Protein AF-A0A0H3GVF8-F1 (afdb_monomer)

Nearest PDB structures (foldseek):
  3lfp-assembly1_A  TM=6.579E-01  e=7.715E-03  Citrobacter sp. RFL231
  4jqd-assembly1_A  TM=6.618E-01  e=8.884E-03  Citrobacter sp. RFL231
  4o8b-assembly1_A-2  TM=6.084E-01  e=3.391E-02  Pseudomonas aeruginosa PAO1

Solvent-accessible surface area (backbone atoms only — not comparable to full-atom values): 3971 Å² total; per-residue (Å²): 138,91,72,67,63,59,61,56,54,49,57,62,51,57,69,67,66,58,90,74,72,71,75,51,70,69,55,45,44,52,48,16,65,75,71,73,46,57,54,63,46,83,74,45,84,50,67,71,58,27,51,53,51,43,53,51,49,53,54,57,57,75,78,110

InterPro domains:
  IPR001387 Cro/C1-type, helix-turn-helix domain [PF01381] (11-42)
  IPR001387 Cro/C1-type, helix-turn-helix domain [PS50943] (11-42)
  IPR001387 Cro/C1-type, helix-turn-helix domain [cd00093] (11-42)
  IPR010982 Lambda repressor-like, DNA-binding domain superfamily [G3DSA:1.10.260.40] (1-64)
  IPR010982 Lambda repressor-like, DNA-binding domain superfamily [SSF47413] (10-48)

Organism: Klebsiella pneumoniae subsp. pneumoniae (strain HS11286) (NCBI:txid1125630)

Structure (mmCIF, N/CA/C/O backbone):
data_AF-A0A0H3GVF8-F1
#
_entry.id   AF-A0A0H3GVF8-F1
#
loop_
_atom_site.group_PDB
_atom_site.id
_atom_site.type_symbol
_atom_site.label_atom_id
_atom_site.label_alt_id
_atom_site.label_comp_id
_atom_site.label_asym_id
_atom_site.label_entity_id
_atom_site.label_seq_id
_atom_site.pdbx_PDB_ins_code
_atom_site.Cartn_x
_atom_site.Cartn_y
_atom_site.Cartn_z
_atom_site.occupancy
_atom_site.B_iso_or_equiv
_atom_site.auth_seq_id
_atom_site.auth_comp_id
_atom_site.auth_asym_id
_atom_site.auth_atom_id
_atom_site.pdbx_PDB_model_num
ATOM 1 N N . MET A 1 1 ? 5.215 48.996 -1.178 1.00 48.53 1 MET A N 1
ATOM 2 C CA . MET A 1 1 ? 5.554 47.811 -0.356 1.00 48.53 1 MET A CA 1
ATOM 3 C C . MET A 1 1 ? 4.832 46.531 -0.818 1.00 48.53 1 MET A C 1
ATOM 5 O O . MET A 1 1 ? 4.774 45.588 -0.054 1.00 48.53 1 MET A O 1
ATOM 9 N N . ALA A 1 2 ? 4.357 46.435 -2.069 1.00 61.09 2 ALA A N 1
ATOM 10 C CA . ALA A 1 2 ? 3.559 45.299 -2.557 1.00 61.09 2 ALA A CA 1
ATOM 11 C C . ALA A 1 2 ? 4.314 44.437 -3.593 1.00 61.09 2 ALA A C 1
ATOM 13 O O . ALA A 1 2 ? 3.788 44.165 -4.658 1.00 61.09 2 ALA A O 1
ATOM 14 N N . GLY A 1 3 ? 5.583 44.096 -3.332 1.00 55.84 3 GLY A N 1
ATOM 15 C CA . GLY A 1 3 ? 6.399 43.302 -4.273 1.00 55.84 3 GLY A CA 1
ATOM 16 C C . GLY A 1 3 ? 7.335 42.280 -3.623 1.00 55.84 3 GLY A C 1
ATOM 17 O O . GLY A 1 3 ? 8.097 41.623 -4.318 1.00 55.84 3 GLY A O 1
ATOM 18 N N . ILE A 1 4 ? 7.312 42.154 -2.291 1.00 60.38 4 ILE A N 1
ATOM 19 C CA . ILE A 1 4 ? 8.187 41.227 -1.545 1.00 60.38 4 ILE A CA 1
ATOM 20 C C . ILE A 1 4 ? 7.416 39.954 -1.140 1.00 60.38 4 ILE A C 1
ATOM 22 O O . ILE A 1 4 ? 8.006 38.887 -0.980 1.00 60.38 4 ILE A O 1
ATOM 26 N N . GLU A 1 5 ? 6.086 40.026 -1.037 1.00 59.84 5 GLU A N 1
ATOM 27 C CA . GLU A 1 5 ? 5.260 38.864 -0.683 1.00 59.84 5 GLU A CA 1
ATOM 28 C C . GLU A 1 5 ? 5.129 37.854 -1.834 1.00 59.84 5 GLU A C 1
ATOM 30 O O . GLU A 1 5 ? 5.152 36.648 -1.588 1.00 59.84 5 GLU A O 1
ATOM 35 N N . GLU A 1 6 ? 5.086 38.308 -3.091 1.00 58.66 6 GLU A N 1
ATOM 36 C CA . GLU A 1 6 ? 4.931 37.412 -4.248 1.00 58.66 6 GLU A CA 1
ATOM 37 C C . GLU A 1 6 ? 6.121 36.459 -4.422 1.00 58.66 6 GLU A C 1
ATOM 39 O O . GLU A 1 6 ? 5.922 35.272 -4.676 1.00 58.66 6 GLU A O 1
ATOM 44 N N . ALA A 1 7 ? 7.356 36.923 -4.191 1.00 60.97 7 ALA A N 1
ATOM 45 C CA . ALA A 1 7 ? 8.549 36.074 -4.280 1.00 60.97 7 ALA A CA 1
ATOM 46 C C . ALA A 1 7 ? 8.533 34.933 -3.243 1.00 60.97 7 ALA A C 1
ATOM 48 O O . ALA A 1 7 ? 8.971 33.812 -3.521 1.00 60.97 7 ALA A O 1
ATOM 49 N N . THR A 1 8 ? 7.981 35.198 -2.055 1.00 60.16 8 THR A N 1
ATOM 50 C CA . THR A 1 8 ? 7.844 34.188 -0.996 1.00 60.16 8 THR A CA 1
ATOM 51 C C . THR A 1 8 ? 6.705 33.213 -1.305 1.00 60.16 8 THR A C 1
ATOM 53 O O . THR A 1 8 ? 6.852 32.011 -1.080 1.00 60.16 8 THR A O 1
ATOM 56 N N . ALA A 1 9 ? 5.592 33.691 -1.871 1.00 59.84 9 ALA A N 1
ATOM 57 C CA . ALA A 1 9 ? 4.496 32.827 -2.311 1.00 59.84 9 ALA A CA 1
ATOM 58 C C . ALA A 1 9 ? 4.935 31.882 -3.443 1.00 59.84 9 ALA A C 1
ATOM 60 O O . ALA A 1 9 ? 4.674 30.679 -3.370 1.00 59.84 9 ALA A O 1
ATOM 61 N N . TYR A 1 10 ? 5.673 32.399 -4.430 1.00 58.34 10 TYR A N 1
ATOM 62 C CA . TYR A 1 10 ? 6.185 31.599 -5.544 1.00 58.34 10 TYR A CA 1
ATOM 63 C C . TYR A 1 10 ? 7.190 30.544 -5.075 1.00 58.34 10 TYR A C 1
ATOM 65 O O . TYR A 1 10 ? 7.138 29.404 -5.524 1.00 58.34 10 TYR A O 1
ATOM 73 N N . SER A 1 11 ? 8.050 30.888 -4.108 1.00 58.62 11 SER A N 1
ATOM 74 C CA . SER A 1 11 ? 9.015 29.937 -3.537 1.00 58.62 11 SER A CA 1
ATOM 75 C C . SER A 1 11 ? 8.334 28.781 -2.799 1.00 58.62 11 SER A C 1
ATOM 77 O O . SER A 1 11 ? 8.827 27.661 -2.815 1.00 58.62 11 SER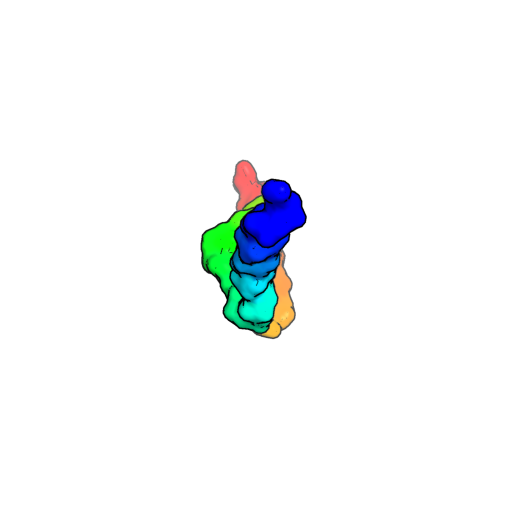 A O 1
ATOM 79 N N . ARG A 1 12 ? 7.177 29.012 -2.163 1.00 60.34 12 ARG A N 1
ATOM 80 C CA . ARG A 1 12 ? 6.405 27.926 -1.531 1.00 60.34 12 ARG A CA 1
ATOM 81 C C . ARG A 1 12 ? 5.709 27.040 -2.560 1.00 60.34 12 ARG A C 1
ATOM 83 O O . ARG A 1 12 ? 5.564 25.847 -2.311 1.00 60.34 12 ARG A O 1
ATOM 90 N N . LEU A 1 13 ? 5.286 27.610 -3.690 1.00 61.59 13 LEU A N 1
ATOM 91 C CA . LEU A 1 13 ? 4.638 26.860 -4.764 1.00 61.59 13 LEU A CA 1
ATOM 92 C C . LEU A 1 13 ? 5.643 26.025 -5.569 1.00 61.59 13 LEU A C 1
ATOM 94 O O . LEU A 1 13 ? 5.349 24.876 -5.882 1.00 61.59 13 LEU A O 1
ATOM 98 N N . SER A 1 14 ? 6.850 26.542 -5.819 1.00 55.88 14 SER A N 1
ATOM 99 C CA . SER A 1 14 ? 7.888 25.837 -6.587 1.00 55.88 14 SER A CA 1
ATOM 100 C C . SER A 1 14 ? 8.372 24.544 -5.918 1.00 55.88 14 SER A C 1
ATOM 102 O O . SER A 1 14 ? 8.820 23.625 -6.602 1.00 55.88 14 SER A O 1
ATOM 104 N N . HIS A 1 15 ? 8.209 24.408 -4.598 1.00 59.09 15 HIS A N 1
ATOM 105 C CA . HIS A 1 15 ? 8.457 23.142 -3.903 1.00 59.09 15 HIS A CA 1
ATOM 106 C C . HIS A 1 15 ? 7.425 22.046 -4.224 1.00 59.09 15 HIS A C 1
ATOM 108 O O . HIS A 1 15 ? 7.748 20.872 -4.067 1.00 59.09 15 HIS A O 1
ATOM 114 N N . TYR A 1 16 ? 6.225 22.385 -4.708 1.00 57.97 16 TYR A N 1
ATOM 115 C CA . TYR A 1 16 ? 5.247 21.390 -5.169 1.00 57.97 16 TYR A CA 1
ATOM 116 C C . TYR A 1 16 ? 5.522 20.900 -6.602 1.00 57.97 16 TYR A C 1
ATOM 118 O O . TYR A 1 16 ? 5.090 19.808 -6.960 1.00 57.97 16 TYR A O 1
ATOM 126 N N . GLU A 1 17 ? 6.252 21.668 -7.421 1.00 57.75 17 GLU A N 1
ATOM 127 C CA . GLU A 1 17 ? 6.458 21.379 -8.853 1.00 57.75 17 GLU A CA 1
ATOM 128 C C . GLU A 1 17 ? 7.582 20.379 -9.160 1.00 57.75 17 GLU A C 1
ATOM 130 O O . GLU A 1 17 ? 7.759 19.982 -10.313 1.00 57.75 17 GLU A O 1
ATOM 135 N N . SER A 1 18 ? 8.332 19.906 -8.162 1.00 57.78 18 SER A N 1
ATOM 136 C CA . SER A 1 18 ? 9.248 18.783 -8.388 1.00 57.78 18 SER A CA 1
ATOM 137 C C . SER A 1 18 ? 8.432 17.494 -8.484 1.00 57.78 18 SER A C 1
ATOM 139 O O . SER A 1 18 ? 8.214 16.810 -7.489 1.00 57.78 18 SER A O 1
ATOM 141 N N . GLY A 1 19 ? 7.945 17.185 -9.690 1.00 57.88 19 GLY A N 1
ATOM 142 C CA . GLY A 1 19 ? 7.044 16.079 -10.056 1.00 57.88 19 GLY A CA 1
ATOM 143 C C . GLY A 1 19 ? 7.562 14.653 -9.808 1.00 57.88 19 GLY A C 1
ATOM 144 O O . GLY A 1 19 ? 7.333 13.750 -10.605 1.00 57.88 19 GLY A O 1
ATOM 145 N N . THR A 1 20 ? 8.284 14.421 -8.714 1.00 59.50 20 THR A N 1
ATOM 146 C CA . THR A 1 20 ? 8.781 13.115 -8.262 1.00 59.50 20 THR A CA 1
ATOM 147 C C . THR A 1 20 ? 8.635 12.962 -6.743 1.00 59.50 20 THR A C 1
ATOM 149 O O . THR A 1 20 ? 9.336 12.175 -6.112 1.00 59.50 20 THR A O 1
ATOM 152 N N . HIS A 1 21 ? 7.710 13.686 -6.112 1.00 69.50 21 HIS A N 1
ATOM 153 C CA . HIS A 1 21 ? 7.351 13.412 -4.724 1.00 69.50 21 HIS A CA 1
ATOM 154 C C . HIS A 1 21 ? 6.448 12.179 -4.671 1.00 69.50 21 HIS A C 1
ATOM 156 O O . HIS A 1 21 ? 5.224 12.286 -4.621 1.00 69.50 21 HIS A O 1
ATOM 162 N N . LYS A 1 22 ? 7.056 10.983 -4.679 1.00 72.94 22 LYS A N 1
ATOM 163 C CA . LYS A 1 22 ? 6.359 9.800 -4.161 1.00 72.94 22 LYS A CA 1
ATOM 164 C C . LYS A 1 22 ? 5.841 10.163 -2.762 1.00 72.94 22 LYS A C 1
ATOM 166 O O . LYS A 1 22 ? 6.616 10.733 -1.986 1.00 72.94 22 LYS A O 1
ATOM 171 N N . PRO A 1 23 ? 4.566 9.883 -2.443 1.00 81.62 23 PRO A N 1
ATOM 172 C CA . PRO A 1 23 ? 4.045 10.155 -1.112 1.00 81.62 23 PRO A CA 1
ATOM 173 C C . PRO A 1 23 ? 4.931 9.455 -0.079 1.00 81.62 23 PRO A C 1
ATOM 175 O O . PRO A 1 23 ? 5.395 8.333 -0.308 1.00 81.62 23 PRO A O 1
ATOM 178 N N . SER A 1 24 ? 5.203 10.126 1.043 1.00 89.06 24 SER A N 1
ATOM 179 C CA . SER A 1 24 ? 5.915 9.479 2.144 1.00 89.06 24 SER A CA 1
ATOM 180 C C . SER A 1 24 ? 5.112 8.272 2.627 1.00 89.06 24 SER A C 1
ATOM 182 O O . SER A 1 24 ? 3.885 8.247 2.518 1.00 89.06 24 SER A O 1
ATOM 184 N N . PHE A 1 25 ? 5.794 7.274 3.189 1.00 90.81 25 PHE A N 1
ATOM 185 C CA . PHE A 1 25 ? 5.116 6.120 3.781 1.00 90.81 25 PHE A CA 1
ATOM 186 C C . PHE A 1 25 ? 4.082 6.553 4.831 1.00 90.81 25 PHE A C 1
ATOM 188 O O . PHE A 1 25 ? 2.966 6.057 4.840 1.00 90.81 25 PHE A O 1
ATOM 195 N N . GLU A 1 26 ? 4.398 7.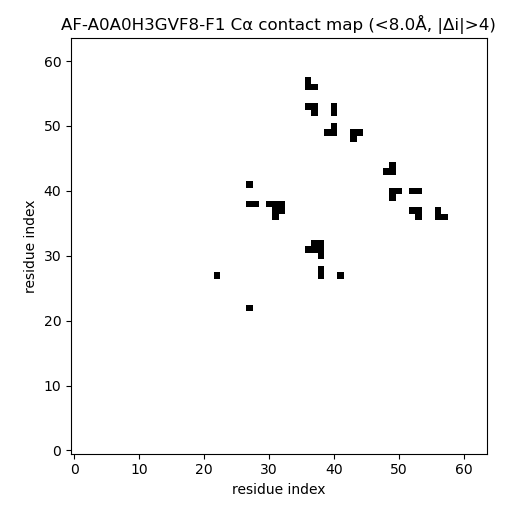567 5.638 1.00 94.06 26 GLU A N 1
ATOM 196 C CA . GLU A 1 26 ? 3.473 8.139 6.626 1.00 94.06 26 GLU A CA 1
ATOM 197 C C . GLU A 1 26 ? 2.201 8.719 5.995 1.00 94.06 26 GLU A C 1
ATOM 199 O O . GLU A 1 26 ? 1.099 8.556 6.528 1.00 94.06 26 GLU A O 1
ATOM 204 N N . LEU A 1 27 ? 2.340 9.384 4.845 1.00 93.00 27 LEU A N 1
ATOM 205 C CA . LEU A 1 27 ? 1.207 9.920 4.103 1.00 93.00 27 LEU A CA 1
ATOM 206 C C . LEU A 1 27 ? 0.356 8.785 3.520 1.00 93.00 27 LEU A C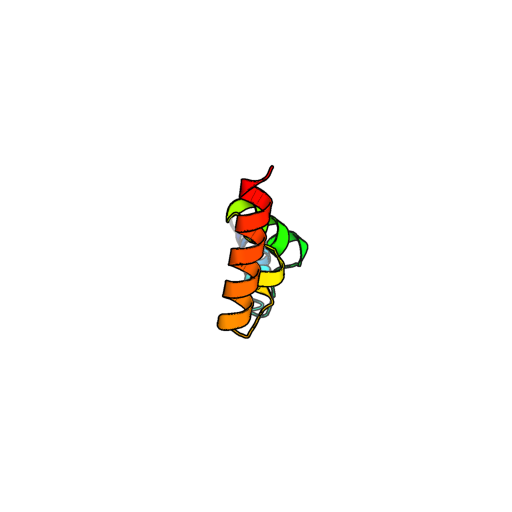 1
ATOM 208 O O . LEU A 1 27 ? -0.868 8.837 3.619 1.00 93.00 27 LEU A O 1
ATOM 212 N N . VAL A 1 28 ? 0.988 7.733 2.991 1.00 95.31 28 VAL A N 1
ATOM 213 C CA . VAL A 1 28 ? 0.285 6.530 2.518 1.00 95.31 28 VAL A CA 1
ATOM 214 C C . VAL A 1 28 ? -0.449 5.834 3.663 1.00 95.31 28 VAL A C 1
ATOM 216 O O . VAL A 1 28 ? -1.627 5.536 3.508 1.00 95.31 28 VAL A O 1
ATOM 219 N N . CYS A 1 29 ? 0.165 5.663 4.835 1.00 95.62 29 CYS A N 1
ATOM 220 C CA . CYS A 1 29 ? -0.509 5.120 6.019 1.00 95.62 29 CYS A CA 1
ATOM 221 C C . CYS A 1 29 ? -1.698 5.986 6.460 1.00 95.62 29 CYS A C 1
ATOM 223 O O . CYS A 1 29 ? -2.733 5.469 6.881 1.00 95.62 29 CYS A O 1
ATOM 225 N N . SER A 1 30 ? -1.572 7.310 6.347 1.00 95.81 30 SER A N 1
ATOM 226 C CA . SER A 1 30 ? -2.668 8.234 6.650 1.00 95.81 30 SER A CA 1
ATOM 227 C C . SER A 1 30 ? -3.828 8.056 5.669 1.00 95.81 30 SER A C 1
ATOM 229 O O . SER A 1 30 ? -4.980 7.986 6.095 1.00 95.81 30 SER A O 1
ATOM 231 N N . PHE A 1 31 ? -3.537 7.919 4.372 1.00 95.31 31 PHE A N 1
ATOM 232 C CA . PHE A 1 31 ? -4.549 7.606 3.363 1.00 95.31 31 PHE A CA 1
ATOM 233 C C . PHE A 1 31 ? -5.179 6.231 3.582 1.00 95.31 31 PHE A C 1
ATOM 235 O O . PHE A 1 31 ? -6.401 6.131 3.563 1.00 95.31 31 PHE A O 1
ATOM 242 N N . ALA A 1 32 ? -4.372 5.206 3.851 1.00 96.38 32 ALA A N 1
ATOM 243 C CA . ALA A 1 32 ? -4.81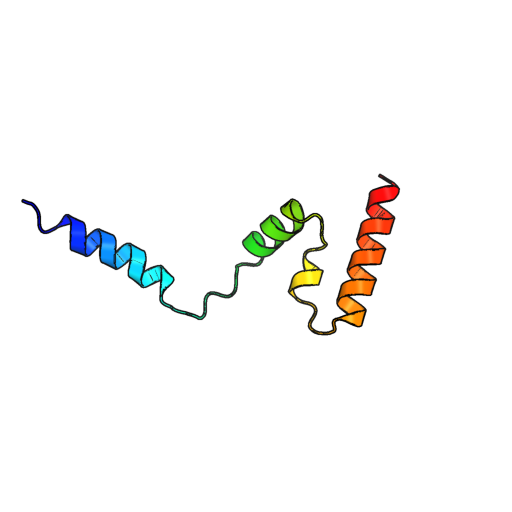0 3.843 4.136 1.00 96.38 32 ALA A CA 1
ATOM 244 C C . ALA A 1 32 ? -5.826 3.809 5.281 1.00 96.38 32 ALA A C 1
ATOM 246 O O . ALA A 1 32 ? -6.915 3.259 5.142 1.00 96.38 32 ALA A O 1
ATOM 247 N N . LYS A 1 33 ? -5.529 4.528 6.368 1.00 94.75 33 LYS A N 1
ATOM 248 C CA . LYS A 1 33 ? -6.428 4.662 7.516 1.00 94.75 33 LYS A CA 1
ATOM 249 C C . LYS A 1 33 ? -7.747 5.367 7.183 1.00 94.75 33 LYS A C 1
ATOM 251 O O . LYS A 1 33 ? -8.777 5.007 7.740 1.00 94.75 33 LYS A O 1
ATOM 256 N N . VAL A 1 34 ? -7.722 6.395 6.333 1.00 96.12 34 VAL A N 1
ATOM 257 C CA . VAL A 1 34 ? -8.932 7.144 5.940 1.00 96.12 34 VAL A CA 1
ATOM 258 C C . VAL A 1 34 ? -9.795 6.343 4.965 1.00 96.12 34 VAL A C 1
ATOM 260 O O . VAL A 1 34 ? -11.018 6.385 5.059 1.00 96.12 34 VAL A O 1
ATOM 263 N N . LEU A 1 35 ? -9.160 5.629 4.037 1.00 95.62 35 LEU A N 1
ATOM 264 C CA . LEU A 1 35 ? -9.823 4.811 3.021 1.00 95.62 35 LEU A CA 1
ATOM 265 C C . LEU A 1 35 ? -10.215 3.420 3.527 1.00 95.62 35 LEU A C 1
ATOM 267 O O . LEU A 1 35 ? -10.919 2.705 2.824 1.00 95.62 35 LEU A O 1
ATOM 271 N N . ASP A 1 36 ? -9.789 3.063 4.736 1.00 94.75 36 ASP A N 1
ATOM 272 C CA . ASP A 1 36 ? -10.020 1.761 5.354 1.00 94.75 36 ASP A CA 1
ATOM 273 C C . ASP A 1 36 ? -9.475 0.580 4.541 1.00 94.75 36 ASP A C 1
ATOM 275 O O . ASP A 1 36 ? -10.115 -0.457 4.370 1.00 94.75 36 ASP A O 1
ATOM 279 N N . VAL A 1 37 ? -8.262 0.758 4.028 1.00 96.31 37 VAL A N 1
ATOM 280 C CA . VAL A 1 37 ? -7.525 -0.244 3.253 1.00 96.31 37 VAL A CA 1
ATOM 281 C C . VAL A 1 37 ? -6.159 -0.480 3.902 1.00 96.31 37 VAL A C 1
ATOM 283 O O . VAL A 1 37 ? -5.656 0.414 4.588 1.00 96.31 37 VAL A O 1
ATOM 286 N N . PRO A 1 38 ? -5.516 -1.643 3.700 1.00 95.81 38 PRO A N 1
ATOM 287 C CA . PRO A 1 38 ? -4.171 -1.869 4.220 1.00 95.81 38 PRO A CA 1
ATOM 288 C C . PRO A 1 38 ? -3.143 -1.022 3.454 1.00 95.81 38 PRO A C 1
ATOM 290 O O . PRO A 1 38 ? -3.241 -0.862 2.240 1.00 95.81 38 PRO A O 1
ATOM 293 N N . GLU A 1 39 ? -2.114 -0.495 4.120 1.00 95.19 39 GLU A N 1
ATOM 294 C CA . GLU A 1 39 ? -1.115 0.384 3.492 1.00 95.19 39 GLU A CA 1
ATOM 295 C C . GLU A 1 39 ? -0.337 -0.295 2.354 1.00 95.19 39 GLU A C 1
ATOM 297 O O . GLU A 1 39 ? 0.069 0.361 1.394 1.00 95.19 39 GLU A O 1
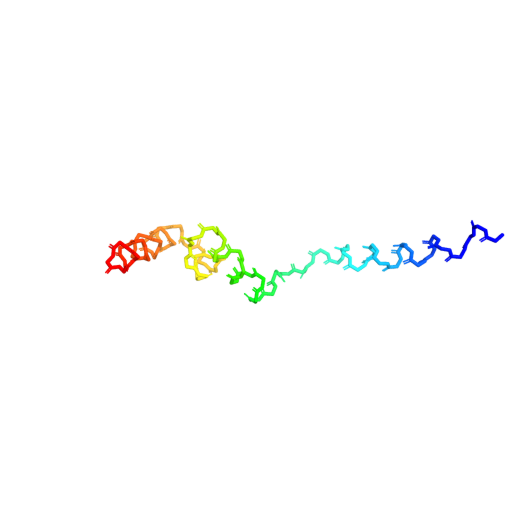ATOM 302 N N . CYS A 1 40 ? -0.172 -1.618 2.422 1.00 95.44 40 CYS A N 1
ATOM 303 C CA . CYS A 1 40 ? 0.460 -2.409 1.368 1.00 95.44 40 CYS A CA 1
ATOM 304 C C . CYS A 1 40 ? -0.362 -2.457 0.072 1.00 95.44 40 CYS A C 1
ATOM 306 O O . CYS A 1 40 ? 0.223 -2.690 -0.988 1.00 95.44 40 CYS 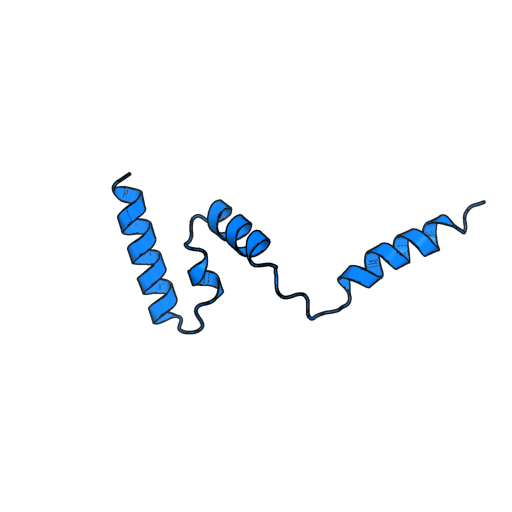A O 1
ATOM 308 N N . TYR A 1 41 ? -1.667 -2.161 0.121 1.00 96.31 41 TYR A N 1
ATOM 309 C CA . TYR A 1 41 ? -2.513 -2.019 -1.066 1.00 96.31 41 TYR A CA 1
ATOM 310 C C . TYR A 1 41 ? -1.920 -0.998 -2.049 1.00 96.31 41 TYR A C 1
ATOM 312 O O . TYR A 1 41 ? -1.797 -1.275 -3.235 1.00 96.31 41 TYR A O 1
ATOM 320 N N . PHE A 1 42 ? -1.420 0.142 -1.555 1.00 94.81 42 PHE A N 1
ATOM 321 C CA . PHE A 1 42 ? -0.848 1.206 -2.398 1.00 94.81 42 PHE A CA 1
ATOM 322 C C . PHE A 1 42 ? 0.511 0.875 -3.021 1.00 94.81 42 PHE A C 1
ATOM 324 O O . PHE A 1 42 ? 0.965 1.584 -3.920 1.00 94.81 42 PHE A O 1
ATOM 331 N N . TYR A 1 43 ? 1.190 -0.154 -2.519 1.00 93.81 43 TYR A N 1
ATOM 332 C CA . TYR A 1 43 ? 2.504 -0.579 -3.007 1.00 93.81 43 TYR A CA 1
ATOM 333 C C . TYR A 1 43 ? 2.441 -1.860 -3.833 1.00 93.81 43 TYR A C 1
ATOM 335 O O . TYR A 1 43 ? 3.466 -2.312 -4.349 1.00 93.81 43 TYR A O 1
ATOM 343 N N . THR A 1 44 ? 1.255 -2.446 -3.952 1.00 95.88 44 THR A N 1
ATOM 344 C CA . THR A 1 44 ? 1.046 -3.667 -4.708 1.00 95.88 44 THR A CA 1
ATOM 345 C C . THR A 1 44 ? 0.808 -3.319 -6.174 1.00 95.88 44 THR A C 1
ATOM 347 O O . THR A 1 44 ? -0.088 -2.551 -6.495 1.00 95.88 44 THR A O 1
ATOM 350 N N . VAL A 1 45 ? 1.650 -3.858 -7.060 1.00 96.75 45 VAL A N 1
ATOM 351 C CA . VAL A 1 45 ? 1.564 -3.629 -8.517 1.00 96.75 45 VAL A CA 1
ATOM 352 C C . VAL A 1 45 ? 0.600 -4.605 -9.193 1.00 96.75 45 VAL A C 1
ATOM 354 O O . VAL A 1 45 ? 0.054 -4.298 -10.243 1.00 96.75 45 VAL A O 1
ATOM 357 N N . ASP A 1 46 ? 0.442 -5.792 -8.615 1.00 97.69 46 ASP A N 1
ATOM 358 C CA . ASP A 1 46 ? -0.426 -6.839 -9.138 1.00 97.69 46 ASP A CA 1
ATOM 359 C C . ASP A 1 46 ? -1.849 -6.651 -8.604 1.00 97.69 46 ASP 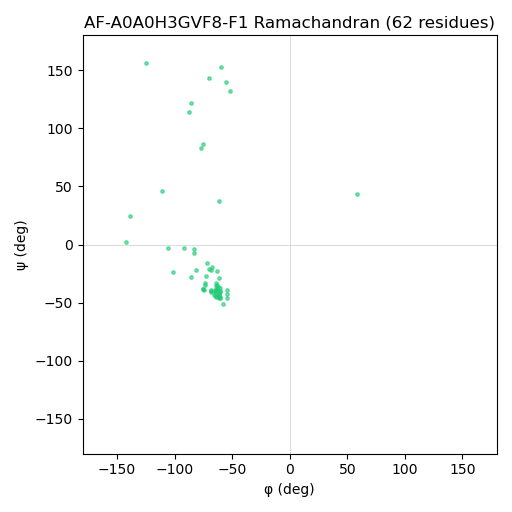A C 1
ATOM 361 O O . ASP A 1 46 ? -2.078 -6.767 -7.400 1.00 97.69 46 ASP A O 1
ATOM 365 N N . ASP A 1 47 ? -2.790 -6.339 -9.494 1.00 96.94 47 ASP A N 1
ATOM 366 C CA . ASP A 1 47 ? -4.170 -6.027 -9.110 1.00 96.94 47 ASP A CA 1
ATOM 367 C C . ASP A 1 47 ? -4.838 -7.206 -8.381 1.00 96.94 47 ASP A C 1
ATOM 369 O O . ASP A 1 47 ? -5.506 -7.008 -7.369 1.00 96.94 47 ASP A O 1
ATOM 373 N N . GLU A 1 48 ? -4.615 -8.448 -8.828 1.00 97.81 48 GLU A N 1
ATOM 374 C CA . GLU A 1 48 ? -5.197 -9.639 -8.191 1.00 97.81 48 GLU A CA 1
ATOM 375 C C . GLU A 1 48 ? -4.674 -9.828 -6.759 1.00 97.81 48 GLU A C 1
ATOM 377 O O . GLU A 1 48 ? -5.439 -10.146 -5.841 1.00 97.81 48 GLU A O 1
ATOM 382 N N . PHE A 1 49 ? -3.381 -9.588 -6.535 1.00 97.50 49 PHE A N 1
ATOM 383 C CA . PHE A 1 49 ? -2.781 -9.622 -5.207 1.00 97.50 49 PHE A CA 1
ATOM 384 C C . PHE A 1 49 ? -3.270 -8.468 -4.326 1.00 97.50 49 PHE A C 1
ATOM 386 O O . PHE A 1 49 ? -3.536 -8.685 -3.141 1.00 97.50 49 PHE A O 1
ATOM 393 N N . ALA A 1 50 ? -3.426 -7.262 -4.881 1.00 97.94 50 ALA A N 1
ATOM 394 C CA . ALA A 1 50 ? -3.935 -6.104 -4.145 1.00 97.94 50 ALA A CA 1
ATOM 395 C C . ALA A 1 50 ? -5.351 -6.376 -3.621 1.00 97.94 50 ALA A C 1
ATOM 397 O O . ALA A 1 50 ? -5.626 -6.173 -2.433 1.00 97.94 50 ALA A O 1
ATOM 398 N N . GLU A 1 51 ? -6.209 -6.927 -4.479 1.00 97.56 51 GLU A N 1
ATOM 399 C CA . GLU A 1 51 ? -7.572 -7.319 -4.130 1.00 97.56 51 GLU A CA 1
ATOM 400 C C . GLU A 1 51 ? -7.596 -8.449 -3.091 1.00 97.56 51 GLU A C 1
ATOM 402 O O . GLU A 1 51 ? -8.367 -8.393 -2.130 1.00 97.56 51 GLU A O 1
ATOM 407 N N . ALA A 1 52 ? -6.721 -9.454 -3.216 1.00 97.50 52 ALA A N 1
ATOM 408 C CA . ALA A 1 52 ? -6.624 -10.535 -2.234 1.00 97.50 52 ALA A CA 1
ATOM 409 C C . ALA A 1 52 ? -6.239 -10.014 -0.839 1.00 97.50 52 ALA A C 1
ATOM 411 O O . ALA A 1 52 ? -6.817 -10.425 0.170 1.00 97.50 52 ALA A O 1
ATOM 412 N N . VAL A 1 53 ? -5.287 -9.082 -0.770 1.00 97.06 53 VAL A N 1
ATOM 413 C CA . VAL A 1 53 ? -4.860 -8.457 0.488 1.00 97.06 53 VAL A CA 1
ATOM 414 C C . VAL A 1 53 ? -5.955 -7.558 1.067 1.00 97.06 53 VAL A C 1
ATOM 416 O O . VAL A 1 53 ? -6.181 -7.581 2.280 1.00 97.06 53 VAL A O 1
ATOM 419 N N . LEU A 1 54 ? -6.671 -6.810 0.224 1.00 96.75 54 LEU A N 1
ATOM 420 C CA . LEU A 1 54 ? -7.821 -6.010 0.646 1.00 96.75 54 LEU A CA 1
ATOM 421 C C . LEU A 1 54 ? -8.932 -6.889 1.240 1.00 96.75 54 LEU A C 1
ATOM 423 O O . LEU A 1 54 ? -9.433 -6.592 2.326 1.00 96.75 54 LEU A O 1
ATOM 427 N N . ALA A 1 55 ? -9.270 -7.998 0.580 1.00 96.38 55 ALA A N 1
ATOM 428 C CA . ALA A 1 55 ? -10.270 -8.945 1.066 1.00 96.38 55 ALA A CA 1
ATOM 429 C C . ALA A 1 55 ? -9.864 -9.571 2.412 1.00 96.38 55 ALA A C 1
ATOM 431 O O . ALA A 1 55 ? -10.685 -9.666 3.327 1.00 96.38 55 ALA A O 1
ATOM 432 N N . LEU A 1 56 ? -8.588 -9.944 2.568 1.00 96.00 56 LEU A N 1
ATOM 433 C CA . LEU A 1 56 ? -8.051 -10.432 3.844 1.00 96.00 56 LEU A CA 1
ATOM 434 C C . LEU A 1 56 ? -8.172 -9.376 4.951 1.00 96.00 56 LEU A C 1
ATOM 436 O O . LEU A 1 56 ? -8.616 -9.692 6.055 1.00 96.00 56 LEU A O 1
ATOM 440 N N . TYR A 1 57 ?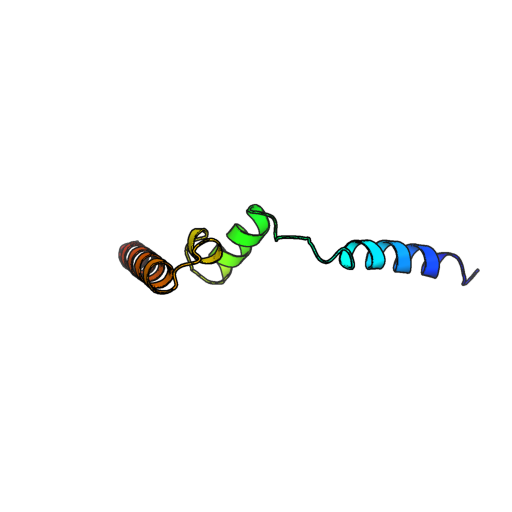 -7.819 -8.122 4.660 1.00 95.50 57 TYR A N 1
ATOM 441 C CA . TYR A 1 57 ? -7.910 -7.012 5.611 1.00 95.50 57 TYR A CA 1
ATOM 442 C C . TYR A 1 57 ? -9.351 -6.758 6.080 1.00 95.50 57 TYR A C 1
ATOM 444 O O . TYR A 1 57 ? -9.607 -6.633 7.279 1.00 95.50 57 TYR A O 1
ATOM 452 N N . GLN A 1 58 ? -10.306 -6.750 5.149 1.00 93.75 58 GLN A N 1
ATOM 453 C CA . GLN A 1 58 ? -11.733 -6.610 5.459 1.00 93.75 58 GLN A CA 1
ATOM 454 C C . GLN A 1 58 ? -12.267 -7.790 6.286 1.00 93.75 58 GLN A C 1
ATOM 456 O O . GLN A 1 58 ? -13.087 -7.594 7.189 1.00 93.75 58 GLN A O 1
ATOM 461 N N . GLY A 1 59 ? -11.767 -9.003 6.023 1.00 93.44 59 GLY A N 1
ATOM 462 C CA . GLY A 1 59 ? -12.049 -10.191 6.827 1.00 93.44 59 GLY A CA 1
ATOM 463 C C . GLY A 1 59 ? -11.650 -10.003 8.291 1.00 93.44 59 GLY A C 1
ATOM 464 O O . GLY A 1 59 ? -12.492 -10.155 9.171 1.00 93.44 59 GLY A O 1
ATOM 465 N N . PHE A 1 60 ? -10.413 -9.565 8.551 1.00 91.88 60 PHE A N 1
ATOM 466 C CA . PHE A 1 60 ? -9.937 -9.297 9.915 1.00 91.88 60 PHE A CA 1
ATOM 467 C C . PHE A 1 60 ? -10.721 -8.190 10.624 1.00 91.88 60 PHE A C 1
ATOM 469 O O . PHE A 1 60 ? -10.950 -8.271 11.830 1.00 91.88 60 PHE A O 1
ATOM 476 N N . LYS A 1 61 ? -11.141 -7.150 9.896 1.00 84.69 61 LYS A N 1
ATOM 477 C CA . LYS A 1 61 ? -11.872 -6.031 10.496 1.00 84.69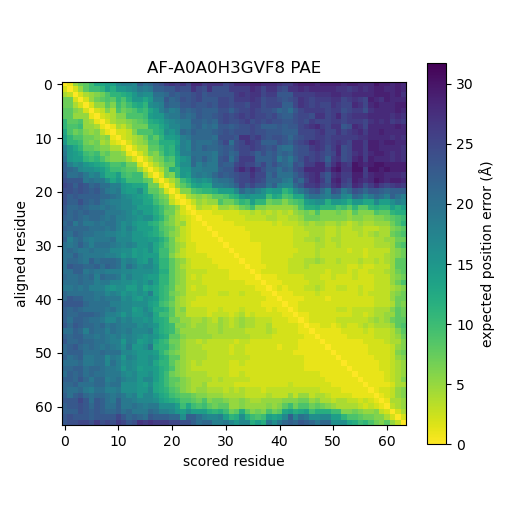 61 LYS A CA 1
ATOM 478 C C . LYS A 1 61 ? -13.309 -6.390 10.878 1.00 84.69 61 LYS A C 1
ATOM 480 O O . LYS A 1 61 ? -13.852 -5.804 11.804 1.00 84.69 61 LYS A O 1
ATOM 485 N N . THR A 1 62 ? -13.917 -7.358 10.197 1.00 77.00 62 THR A N 1
ATOM 486 C CA . THR A 1 62 ? -15.265 -7.837 10.548 1.00 77.00 62 THR A CA 1
ATOM 487 C C . THR A 1 62 ? -15.272 -8.584 11.890 1.00 77.00 62 THR A C 1
ATOM 489 O O . THR A 1 62 ? -16.312 -8.664 12.541 1.00 77.00 62 THR A O 1
ATOM 492 N N . GLU A 1 63 ? -14.121 -9.100 12.330 1.00 70.50 63 GLU A N 1
ATOM 493 C CA . GLU A 1 63 ? -13.982 -9.844 13.588 1.00 70.50 63 GLU A CA 1
ATOM 494 C C . GLU A 1 63 ? -13.600 -8.978 14.806 1.00 70.50 63 GLU A C 1
ATOM 496 O O . GLU A 1 63 ? -13.538 -9.513 15.916 1.00 70.50 63 GLU A O 1
ATOM 501 N N . SER A 1 64 ? -13.361 -7.667 14.640 1.00 56.50 64 SER A N 1
ATOM 502 C CA . SER A 1 64 ? -12.968 -6.752 15.730 1.00 56.50 64 SER A CA 1
ATOM 503 C C . SER A 1 64 ? -13.974 -5.638 15.981 1.00 56.50 64 SER A C 1
ATOM 505 O O . SER A 1 64 ? -14.072 -5.265 17.172 1.00 56.50 64 SER A O 1
#

Foldseek 3Di:
DPDPVVVVVVVVVVVVPPPPPPDDLVVLVVVCVVVVADSCLVVDPDPVVSVVRRVVSVVVVVVD

Sequence (64 aa):
MAGIEEATAYSRLSHYESGTHKPSFELVCSFAKVLDVPECYFYTVDDEFAEAVLALYQGFKTES

pLDDT: mean 81.46, std 17.24, range [48.53, 97.94]

Secondary structure (DSSP, 8-state):
--SSHHHHHHHHHHTT--TT-PPPHHHHHHHHHHHTS-GGGGG---HHHHHHHHHHHHHHHHT-

Mean predicted aligned error: 12.2 Å

Radius of gyration: 19.13 Å; Cα contacts (8 Å, |Δi|>4): 24; chains: 1; bounding box: 24×58×26 Å